Protein AF-A0A0F9HEH0-F1 (afdb_monomer_lite)

pLDDT: mean 77.79, std 15.84, range [42.5, 96.69]

Secondary structure (DSSP, 8-state):
--HHHHHHHH------HHHHH-S-HHHHHHHHHHHHHHHHHHHHHHHHHH--EE-TTT-SEEESSPPPTTSPPPTT-EEEEEETTEEEEEEEETTEEEEEEEEPPP-

Structure (mmCIF, N/CA/C/O backbone):
data_AF-A0A0F9HEH0-F1
#
_entry.id   AF-A0A0F9HEH0-F1
#
loop_
_atom_site.group_PDB
_atom_site.id
_atom_site.type_symbol
_atom_site.label_atom_id
_atom_site.label_alt_id
_atom_site.label_comp_id
_atom_site.label_asym_id
_atom_site.label_entity_id
_atom_site.label_seq_id
_atom_site.pdbx_PDB_ins_code
_atom_site.Cartn_x
_atom_site.Cartn_y
_atom_site.Cartn_z
_atom_site.occupancy
_atom_site.B_iso_or_equiv
_atom_site.auth_seq_id
_atom_site.auth_comp_id
_atom_site.auth_asym_id
_atom_site.auth_atom_id
_atom_site.pdbx_PDB_model_num
ATOM 1 N N . MET A 1 1 ? -1.596 29.965 2.385 1.00 51.19 1 MET A N 1
ATOM 2 C CA . MET A 1 1 ? -1.928 28.825 3.254 1.00 51.19 1 MET A CA 1
ATOM 3 C C . MET A 1 1 ? -0.816 27.812 3.109 1.00 51.19 1 MET A C 1
ATOM 5 O O . MET A 1 1 ? -0.560 27.374 1.989 1.00 51.19 1 MET A O 1
ATOM 9 N N . ASN A 1 2 ? -0.073 27.563 4.180 1.00 60.28 2 ASN A N 1
ATOM 10 C CA . ASN A 1 2 ? 1.036 26.612 4.173 1.00 60.28 2 ASN A CA 1
ATOM 11 C C . ASN A 1 2 ? 0.483 25.166 4.197 1.00 60.28 2 ASN A C 1
ATOM 13 O O . ASN A 1 2 ? -0.667 24.946 4.571 1.00 60.28 2 ASN A O 1
ATOM 17 N N . ILE A 1 3 ? 1.271 24.183 3.751 1.00 47.94 3 ILE A N 1
ATOM 18 C CA . ILE A 1 3 ? 0.867 22.766 3.667 1.00 47.94 3 ILE A CA 1
ATOM 19 C C . ILE A 1 3 ? 0.346 22.195 5.003 1.00 47.94 3 ILE A C 1
ATOM 21 O O . ILE A 1 3 ? -0.608 21.425 4.997 1.00 47.94 3 ILE A O 1
ATOM 25 N N . LEU A 1 4 ? 0.914 22.616 6.134 1.00 42.50 4 LEU A N 1
ATOM 26 C CA . LEU A 1 4 ? 0.480 22.265 7.488 1.00 42.50 4 LEU A CA 1
ATOM 27 C C . LEU A 1 4 ? -0.901 22.850 7.812 1.00 42.50 4 LEU A C 1
ATOM 29 O O . LEU A 1 4 ? -1.737 22.149 8.365 1.00 42.50 4 LEU A O 1
ATOM 33 N N . GLU A 1 5 ? -1.177 24.094 7.408 1.00 44.06 5 GLU A N 1
ATOM 34 C CA . GLU A 1 5 ? -2.498 24.724 7.593 1.00 44.06 5 GLU A CA 1
ATOM 35 C C . GLU A 1 5 ? -3.570 24.050 6.725 1.00 44.06 5 GLU A C 1
ATOM 37 O O . GLU A 1 5 ? -4.726 23.946 7.129 1.00 44.06 5 GLU A O 1
ATOM 42 N N . LYS A 1 6 ? -3.188 23.565 5.535 1.00 51.12 6 LYS A N 1
ATOM 43 C CA . LYS A 1 6 ? -4.056 22.760 4.663 1.00 51.12 6 LYS A CA 1
ATOM 44 C C . LYS A 1 6 ? -4.375 21.394 5.260 1.00 51.12 6 LYS A C 1
ATOM 46 O O . LYS A 1 6 ? -5.530 20.993 5.250 1.00 51.12 6 LYS A O 1
ATOM 51 N N . LEU A 1 7 ? -3.373 20.695 5.791 1.00 49.88 7 LEU A N 1
ATOM 52 C CA . LEU A 1 7 ? -3.578 19.404 6.450 1.00 49.88 7 LEU A CA 1
ATOM 53 C C . LEU A 1 7 ? -4.519 19.539 7.654 1.00 49.88 7 LEU A C 1
ATOM 55 O O . LEU A 1 7 ? -5.466 18.774 7.761 1.00 49.88 7 LEU A O 1
ATOM 59 N N . ASP A 1 8 ? -4.331 20.557 8.491 1.00 48.59 8 ASP A N 1
ATOM 60 C CA . ASP A 1 8 ? -5.153 20.778 9.690 1.00 48.59 8 ASP A CA 1
ATOM 61 C C . ASP A 1 8 ? -6.619 21.158 9.371 1.00 48.59 8 ASP A C 1
ATOM 63 O O . ASP A 1 8 ? -7.546 20.900 10.142 1.00 48.59 8 ASP A O 1
ATOM 67 N N . THR A 1 9 ? -6.863 21.752 8.197 1.00 55.72 9 THR A N 1
ATOM 68 C CA . THR A 1 9 ? -8.210 22.165 7.764 1.00 55.72 9 THR A CA 1
ATOM 69 C C . THR A 1 9 ? -8.924 21.138 6.885 1.00 55.72 9 THR A C 1
ATOM 71 O O . THR A 1 9 ? -10.147 21.026 6.978 1.00 55.72 9 THR A O 1
ATOM 74 N N . GLU A 1 10 ? -8.196 20.381 6.060 1.00 57.84 10 GLU A N 1
ATOM 75 C CA . GLU A 1 10 ? -8.756 19.437 5.080 1.00 57.84 10 GLU A CA 1
ATOM 76 C C . GLU A 1 10 ? -8.717 17.973 5.566 1.00 57.84 10 GLU A C 1
ATOM 78 O O . GLU A 1 10 ? -9.531 17.160 5.128 1.00 57.84 10 GLU A O 1
ATOM 83 N N . VAL A 1 11 ? -7.824 17.633 6.502 1.00 62.00 11 VAL A N 1
ATOM 84 C CA . VAL A 1 11 ? -7.691 16.295 7.100 1.00 62.00 11 VAL A CA 1
ATOM 85 C C . VAL A 1 11 ? -8.115 16.363 8.562 1.00 62.00 11 VAL A C 1
ATOM 87 O O . VAL A 1 11 ? -7.304 16.389 9.485 1.00 62.00 11 VAL A O 1
ATOM 90 N N . ARG A 1 12 ? -9.426 16.404 8.794 1.00 68.19 12 ARG A N 1
ATOM 91 C CA . ARG A 1 12 ? -9.966 16.265 10.149 1.00 68.19 12 ARG A CA 1
ATOM 92 C C . ARG A 1 12 ? -10.160 14.792 10.462 1.00 68.19 12 ARG A C 1
ATOM 94 O O . ARG A 1 12 ? -11.082 14.166 9.946 1.00 68.19 12 ARG A O 1
ATOM 101 N N . LEU A 1 13 ? -9.294 14.250 11.315 1.00 75.00 13 LEU A N 1
ATOM 102 C CA . LEU A 1 13 ? -9.577 12.978 11.971 1.00 75.00 13 LEU A CA 1
ATOM 103 C C . LEU A 1 13 ? -10.846 13.139 12.824 1.00 75.00 13 LEU A C 1
ATOM 105 O O . LEU A 1 13 ? -11.045 14.216 13.399 1.00 75.00 13 LEU A O 1
ATOM 109 N N . PRO A 1 14 ? -11.701 12.108 12.916 1.00 79.69 14 PRO A N 1
ATOM 110 C CA . PRO A 1 14 ? -12.925 12.154 13.703 1.00 79.69 14 PRO A CA 1
ATOM 111 C C . PRO A 1 14 ? -12.577 12.054 15.190 1.00 79.69 14 PRO A C 1
ATOM 113 O O . PRO A 1 14 ? -12.849 11.044 15.811 1.00 79.69 14 PRO A O 1
ATOM 116 N N . TYR A 1 15 ? -11.897 13.055 15.750 1.00 81.75 15 TYR A N 1
ATOM 117 C CA . TYR A 1 15 ? -11.534 13.090 17.162 1.00 81.75 15 TYR A CA 1
ATOM 118 C C . TYR A 1 15 ? -12.787 13.286 18.024 1.00 81.75 15 TYR A C 1
ATOM 120 O O . TYR A 1 15 ? -13.495 14.281 17.870 1.00 81.75 15 TYR A O 1
ATOM 128 N N . ASP A 1 16 ? -13.025 12.354 18.947 1.00 83.50 16 ASP A N 1
ATOM 129 C CA . ASP A 1 16 ? -14.118 12.385 19.919 1.00 83.50 16 ASP A CA 1
ATOM 130 C C . ASP A 1 16 ? -13.541 12.167 21.327 1.00 83.50 16 ASP A C 1
ATOM 132 O O . ASP A 1 16 ? -13.255 11.049 21.768 1.00 83.50 16 ASP A O 1
ATOM 136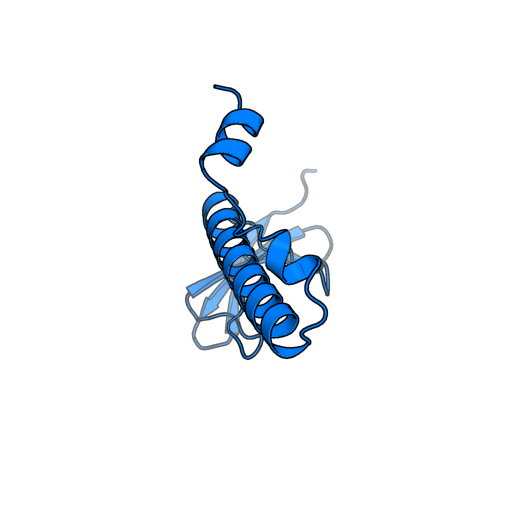 N N . GLU A 1 17 ? -13.345 13.277 22.038 1.00 84.06 17 GLU A N 1
ATOM 137 C CA . GLU A 1 17 ? -12.858 13.289 23.418 1.00 84.06 17 GLU A CA 1
ATOM 138 C C . GLU A 1 17 ? -13.847 12.627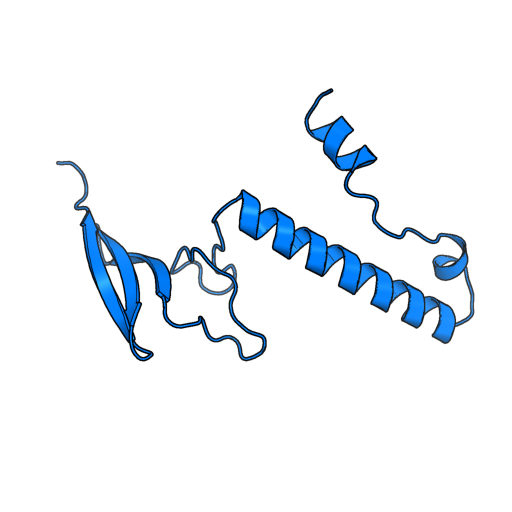 24.388 1.00 84.06 17 GLU A C 1
ATOM 140 O O . GLU A 1 17 ? -13.433 11.976 25.349 1.00 84.06 17 GLU A O 1
ATOM 145 N N . GLU A 1 18 ? -15.154 12.733 24.134 1.00 87.00 18 GLU A N 1
ATOM 146 C CA . GLU A 1 18 ? -16.171 12.140 25.002 1.00 87.00 18 GLU A CA 1
ATOM 147 C C . GLU A 1 18 ? -16.158 10.617 24.918 1.00 87.00 18 GLU A C 1
ATOM 149 O O . GLU A 1 18 ? -16.333 9.945 25.935 1.00 87.00 18 GLU A O 1
ATOM 154 N N . ALA A 1 19 ? -15.944 10.058 23.724 1.00 83.38 19 ALA A N 1
ATOM 155 C CA . ALA A 1 19 ? -15.803 8.618 23.549 1.00 83.38 19 ALA A CA 1
ATOM 156 C C . ALA A 1 19 ? -14.553 8.079 24.263 1.00 83.38 19 ALA A C 1
ATOM 158 O O . ALA A 1 19 ? -14.650 7.071 24.969 1.00 83.38 19 ALA A O 1
ATOM 159 N N . LEU A 1 20 ? -13.415 8.779 24.151 1.00 84.31 20 LEU A N 1
ATOM 160 C CA . LEU A 1 20 ? -12.150 8.428 24.814 1.00 84.31 20 LEU A CA 1
ATOM 161 C C . LEU A 1 20 ? -12.223 8.495 26.342 1.00 84.31 20 LEU A C 1
ATOM 163 O O . LEU A 1 20 ? -11.643 7.655 27.029 1.00 84.31 20 LEU A O 1
ATOM 167 N N . LEU A 1 21 ? -12.920 9.499 26.873 1.00 88.75 21 LEU A N 1
ATOM 168 C CA . LEU A 1 21 ? -13.128 9.667 28.311 1.00 88.75 21 LEU A CA 1
ATOM 169 C C . LEU A 1 21 ? -14.315 8.852 28.835 1.00 88.75 21 LEU A C 1
ATOM 171 O O . LEU A 1 21 ? -14.551 8.811 30.050 1.00 88.75 21 LEU A O 1
ATOM 175 N N . SER A 1 22 ? -15.067 8.197 27.948 1.00 87.75 22 SER A N 1
ATOM 176 C CA . SER A 1 22 ? -16.149 7.320 28.362 1.00 87.75 22 SER A CA 1
ATOM 177 C C . SER A 1 22 ? -15.589 6.122 29.134 1.00 87.75 22 SER A C 1
ATOM 179 O O . SER A 1 22 ? -14.469 5.665 28.924 1.00 87.75 22 SER A O 1
ATOM 181 N N . LYS A 1 23 ? -16.387 5.587 30.057 1.00 91.56 23 LYS A N 1
ATOM 182 C CA . LYS A 1 23 ? -16.106 4.293 30.702 1.00 91.56 23 LYS A CA 1
ATOM 183 C C . LYS A 1 23 ? -16.823 3.141 29.996 1.00 91.56 23 LYS A C 1
ATOM 185 O O . LYS A 1 23 ? -16.880 2.042 30.540 1.00 91.56 23 LYS A O 1
ATOM 190 N N . ASP A 1 24 ? -17.415 3.415 28.834 1.00 94.50 24 ASP A N 1
ATOM 191 C CA . ASP A 1 24 ? -18.190 2.455 28.065 1.00 94.50 24 ASP A CA 1
ATOM 192 C C . ASP A 1 24 ? -17.285 1.804 27.005 1.00 94.50 24 ASP A C 1
ATOM 194 O O . ASP A 1 24 ? -16.906 2.459 26.032 1.00 94.50 24 ASP A O 1
ATOM 198 N N . PRO A 1 25 ? -16.924 0.520 27.169 1.00 88.88 25 PRO A N 1
ATOM 199 C CA . PRO A 1 25 ? -16.039 -0.161 26.233 1.00 88.88 25 PRO A CA 1
ATOM 200 C C . PRO A 1 25 ? -16.629 -0.277 24.822 1.00 88.88 25 PRO A C 1
ATOM 202 O O . PRO A 1 25 ? -15.860 -0.344 23.867 1.00 88.88 25 PRO A O 1
ATOM 205 N N . VAL A 1 26 ? -17.960 -0.282 24.671 1.00 92.56 26 VAL A N 1
ATOM 206 C CA . VAL A 1 26 ? -18.611 -0.335 23.353 1.00 92.56 26 VAL A CA 1
ATOM 207 C C . VAL A 1 26 ? -18.417 0.994 22.633 1.00 92.56 26 VAL A C 1
ATOM 209 O O . VAL A 1 26 ? -17.930 1.013 21.507 1.00 92.56 26 VAL A O 1
ATOM 212 N N . ARG A 1 27 ? -18.676 2.114 23.319 1.00 90.75 27 ARG A N 1
ATOM 213 C CA . ARG A 1 27 ? -18.470 3.457 22.756 1.00 90.75 27 ARG A CA 1
ATOM 214 C C . ARG A 1 27 ? -17.006 3.718 22.394 1.00 90.75 27 ARG A C 1
ATOM 216 O O . ARG A 1 27 ? -16.732 4.320 21.361 1.00 90.75 27 ARG A O 1
ATOM 223 N N . ILE A 1 28 ? -16.066 3.243 23.215 1.00 87.81 28 ILE A N 1
ATOM 224 C CA . ILE A 1 28 ? -14.631 3.313 22.899 1.00 87.81 28 ILE A CA 1
ATOM 225 C C . ILE A 1 28 ? -14.320 2.501 21.634 1.00 87.81 28 ILE A C 1
ATOM 227 O O . ILE A 1 28 ? -13.592 2.979 20.768 1.00 87.81 28 ILE A O 1
ATOM 231 N N . ALA A 1 29 ? -14.856 1.283 21.513 1.00 86.69 29 ALA A N 1
ATOM 232 C CA . ALA A 1 29 ? -14.618 0.429 20.352 1.00 86.69 29 ALA A CA 1
ATOM 233 C C . ALA A 1 29 ? -15.185 1.032 19.056 1.00 86.69 29 ALA A C 1
ATOM 235 O O . ALA A 1 29 ? -14.489 1.035 18.040 1.00 86.69 29 ALA A O 1
ATOM 236 N N . ASP A 1 30 ? -16.397 1.587 19.104 1.00 87.25 30 ASP A N 1
ATOM 237 C CA . ASP A 1 30 ? -17.034 2.249 17.961 1.00 87.25 30 ASP A CA 1
ATOM 238 C C . ASP A 1 30 ? -16.215 3.458 17.487 1.00 87.25 30 ASP A C 1
ATOM 240 O O . ASP A 1 30 ? -15.919 3.588 16.298 1.00 87.25 30 ASP A O 1
ATOM 244 N N . TYR A 1 31 ? -15.743 4.282 18.426 1.00 88.94 31 TYR A N 1
ATOM 245 C CA . TYR A 1 31 ? -14.849 5.401 18.131 1.00 88.94 31 TYR A CA 1
ATOM 246 C C . TYR A 1 31 ? -13.528 4.954 17.486 1.00 88.94 31 TYR A C 1
ATOM 248 O O . TYR A 1 31 ? -13.087 5.519 16.484 1.00 88.94 31 TYR A O 1
ATOM 256 N N . LEU A 1 32 ? -12.891 3.911 18.028 1.00 83.81 32 LEU A N 1
ATOM 257 C CA . LEU A 1 32 ? -11.643 3.387 17.470 1.00 83.81 32 LEU A CA 1
ATOM 258 C C . LEU A 1 32 ? -11.840 2.840 16.049 1.00 83.81 32 LEU A C 1
ATOM 260 O O . LEU A 1 32 ? -10.970 3.029 15.201 1.00 83.81 32 LEU A O 1
ATOM 264 N N . LEU A 1 33 ? -12.980 2.203 15.766 1.00 85.94 33 LEU A N 1
ATOM 265 C CA . LEU A 1 33 ? -13.327 1.730 14.424 1.00 85.94 33 LEU A CA 1
ATOM 266 C C . LEU A 1 33 ? -13.469 2.886 13.426 1.00 85.94 33 LEU A C 1
ATOM 268 O O . LEU A 1 33 ? -12.965 2.789 12.305 1.00 85.94 33 LEU A O 1
ATOM 272 N N . GLU A 1 34 ? -14.129 3.979 13.811 1.00 85.12 34 GLU A N 1
ATOM 273 C CA . GLU A 1 34 ? -14.247 5.175 12.967 1.00 85.12 34 GLU A CA 1
ATOM 274 C C . GLU A 1 34 ? -12.890 5.838 12.714 1.00 85.12 34 GLU A C 1
ATOM 276 O O . GLU A 1 34 ? -12.574 6.197 11.576 1.00 85.12 34 GLU A O 1
ATOM 281 N N . LEU A 1 35 ? -12.047 5.930 13.744 1.00 83.94 35 LEU A N 1
ATOM 282 C CA . LEU A 1 35 ? -10.700 6.478 13.622 1.00 83.94 35 LEU A CA 1
ATOM 283 C C . LEU A 1 35 ? -9.821 5.636 12.679 1.00 83.94 35 LEU A C 1
ATOM 285 O O . LEU A 1 35 ? -9.098 6.185 11.842 1.00 83.94 35 LEU A O 1
ATOM 289 N N . VAL A 1 36 ? -9.906 4.304 12.763 1.00 82.12 36 VAL A N 1
ATOM 290 C CA . VAL A 1 36 ? -9.192 3.393 11.852 1.00 82.12 36 VAL A CA 1
ATOM 291 C C . VAL A 1 36 ? -9.645 3.598 10.406 1.00 82.12 36 VAL A C 1
ATOM 293 O O . VAL A 1 36 ? -8.803 3.743 9.524 1.00 82.12 36 VAL A O 1
ATOM 296 N N . LYS A 1 37 ? -10.952 3.703 10.146 1.00 77.31 37 LYS A N 1
ATOM 297 C CA . LYS A 1 37 ? -11.457 3.976 8.789 1.00 77.31 37 LYS A CA 1
ATOM 298 C C . LYS A 1 37 ? -10.946 5.308 8.240 1.00 77.31 37 LYS A C 1
ATOM 300 O O . LYS A 1 37 ? -10.441 5.361 7.123 1.00 77.31 37 LYS A O 1
ATOM 305 N N . ALA A 1 38 ? -11.006 6.373 9.040 1.00 79.31 38 ALA A N 1
ATOM 306 C CA . ALA A 1 38 ? -10.542 7.694 8.619 1.00 79.31 38 ALA A CA 1
ATOM 307 C C . ALA A 1 38 ? -9.034 7.717 8.308 1.00 79.31 38 ALA A C 1
ATOM 309 O O . ALA A 1 38 ? -8.597 8.352 7.347 1.00 79.31 38 ALA A O 1
ATOM 310 N N . T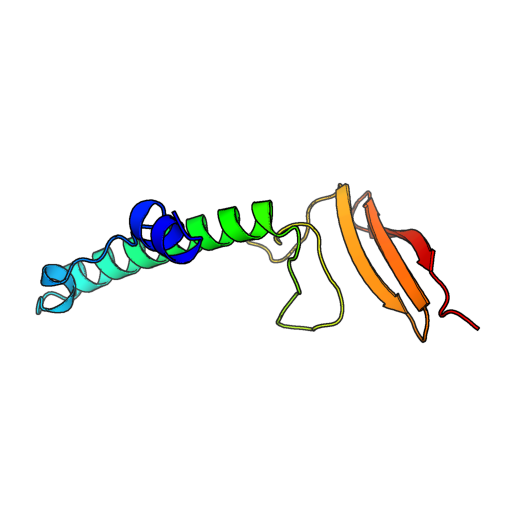HR A 1 39 ? -8.229 7.002 9.100 1.00 78.44 39 THR A N 1
ATOM 311 C CA . THR A 1 39 ? -6.782 6.875 8.861 1.00 78.44 39 THR A CA 1
ATOM 312 C C . THR A 1 39 ? -6.460 6.026 7.629 1.00 78.44 39 THR A C 1
ATOM 314 O O . THR A 1 39 ? -5.520 6.358 6.908 1.00 78.44 39 THR A O 1
ATOM 317 N N . GLN A 1 40 ? -7.259 4.998 7.328 1.00 72.62 40 GLN A N 1
ATOM 318 C CA . GLN A 1 40 ? -7.151 4.221 6.087 1.00 72.62 40 GLN A CA 1
ATOM 319 C C . GLN A 1 40 ? -7.478 5.062 4.847 1.00 72.62 40 GLN A C 1
ATOM 321 O O . GLN A 1 40 ? -6.688 5.081 3.906 1.00 72.62 40 GLN A O 1
ATOM 326 N N . GLU A 1 41 ? -8.577 5.821 4.861 1.00 75.44 41 GLU A N 1
ATOM 327 C CA . GLU A 1 41 ? -8.918 6.736 3.760 1.00 75.44 41 GLU A CA 1
ATOM 328 C C . GLU A 1 41 ? -7.834 7.797 3.541 1.00 75.44 41 GLU A C 1
ATOM 330 O O . GLU A 1 41 ? -7.542 8.194 2.409 1.00 75.44 41 GLU A O 1
ATOM 335 N N . LEU A 1 42 ? -7.232 8.284 4.630 1.00 75.62 42 LEU A N 1
ATOM 336 C CA . LEU A 1 42 ? -6.141 9.240 4.540 1.00 75.62 42 LEU A CA 1
ATOM 337 C C . LEU A 1 42 ? -4.902 8.612 3.907 1.00 75.62 42 LEU A C 1
ATOM 339 O O . LEU A 1 42 ? -4.285 9.226 3.037 1.00 75.62 42 LEU A O 1
ATOM 343 N N . LEU A 1 43 ? -4.546 7.401 4.334 1.00 71.81 43 LEU A N 1
ATOM 344 C CA . LEU A 1 43 ? -3.440 6.651 3.758 1.00 71.81 43 LEU A CA 1
ATOM 345 C C . LEU A 1 43 ? -3.668 6.421 2.262 1.00 71.81 43 LEU A C 1
ATOM 347 O O . LEU A 1 43 ? -2.761 6.671 1.475 1.00 71.81 43 LEU A O 1
ATOM 351 N N . GLU A 1 44 ? -4.873 6.031 1.849 1.00 64.00 44 GLU A N 1
ATOM 352 C CA . GLU A 1 44 ? -5.222 5.851 0.437 1.00 64.00 44 GLU A CA 1
ATOM 353 C C . GLU A 1 44 ? -5.033 7.153 -0.358 1.00 64.00 44 GLU A C 1
ATOM 355 O O . GLU A 1 44 ? -4.314 7.171 -1.358 1.00 64.00 44 GLU A O 1
ATOM 360 N N . LYS A 1 45 ? -5.574 8.277 0.134 1.00 63.56 45 LYS A N 1
ATOM 361 C CA . LYS A 1 45 ? -5.412 9.601 -0.495 1.00 63.56 45 LYS A CA 1
ATOM 362 C C . LYS A 1 45 ? -3.949 10.027 -0.582 1.00 63.56 45 LYS A C 1
ATOM 364 O O . LYS A 1 45 ? -3.519 10.542 -1.614 1.00 63.56 45 LYS A O 1
ATOM 369 N N . LEU A 1 46 ? -3.177 9.807 0.482 1.00 63.06 46 LEU A N 1
ATOM 370 C CA . LEU A 1 46 ? -1.746 10.096 0.496 1.00 63.06 46 LEU A CA 1
ATOM 371 C C . LEU A 1 46 ? -1.006 9.231 -0.516 1.00 63.06 46 LEU A C 1
ATOM 373 O O . LEU A 1 46 ? -0.174 9.768 -1.234 1.00 63.06 46 LEU A O 1
ATOM 377 N N . THR A 1 47 ? -1.343 7.947 -0.625 1.00 55.88 47 THR A N 1
ATOM 378 C CA . THR A 1 47 ? -0.710 7.017 -1.570 1.00 55.88 47 THR A CA 1
ATOM 379 C C . THR A 1 47 ? -1.020 7.388 -3.023 1.00 55.88 47 THR A C 1
ATOM 381 O O . THR A 1 47 ? -0.128 7.358 -3.868 1.00 55.88 47 THR A O 1
ATOM 384 N N . VAL A 1 48 ? -2.253 7.822 -3.315 1.00 53.19 48 VAL A N 1
ATOM 385 C CA . VAL A 1 48 ? -2.652 8.341 -4.637 1.00 53.19 48 VAL A CA 1
ATOM 386 C C . VAL A 1 48 ? -1.873 9.609 -5.002 1.00 53.19 48 VAL A C 1
ATOM 388 O O . VAL A 1 48 ? -1.463 9.773 -6.149 1.00 53.19 48 VAL A O 1
ATOM 391 N N . ILE A 1 49 ? -1.646 10.508 -4.038 1.00 52.59 49 ILE A N 1
ATOM 392 C CA . ILE A 1 49 ? -0.884 11.747 -4.260 1.00 52.59 49 ILE A CA 1
ATOM 393 C C . ILE A 1 49 ? 0.619 11.466 -4.379 1.00 52.59 49 ILE A C 1
ATOM 395 O O . ILE A 1 49 ? 1.306 12.116 -5.168 1.00 52.59 49 ILE A O 1
ATOM 399 N N . SER A 1 50 ? 1.148 10.530 -3.592 1.00 49.62 50 SER A N 1
ATOM 400 C CA . SER A 1 50 ? 2.584 10.296 -3.500 1.00 49.62 50 SER A CA 1
ATOM 401 C C . SER A 1 50 ? 3.106 9.286 -4.519 1.00 49.62 50 SER A C 1
ATOM 403 O O . SER A 1 50 ? 4.304 9.303 -4.763 1.00 49.62 50 SER A O 1
ATOM 405 N N . ASN A 1 51 ? 2.275 8.459 -5.171 1.00 50.31 51 ASN A N 1
ATOM 406 C CA . ASN A 1 51 ? 2.733 7.419 -6.113 1.00 50.31 51 ASN A CA 1
ATOM 407 C C . ASN A 1 51 ? 3.798 6.464 -5.514 1.00 50.31 51 ASN A C 1
ATOM 409 O O . ASN A 1 51 ? 4.463 5.741 -6.253 1.00 50.31 51 ASN A O 1
ATOM 413 N N . TYR A 1 52 ? 3.980 6.459 -4.190 1.00 51.91 52 TYR A N 1
ATOM 414 C CA . TYR A 1 52 ? 4.989 5.675 -3.487 1.00 51.91 52 TYR A CA 1
ATOM 415 C C . TYR A 1 52 ? 4.295 4.814 -2.441 1.00 51.91 52 TYR A C 1
ATOM 417 O O . TYR A 1 52 ? 3.988 5.278 -1.345 1.00 51.91 52 TYR A O 1
ATOM 425 N N . SER A 1 53 ? 4.107 3.539 -2.745 1.00 54.94 53 SER A N 1
ATOM 426 C CA . SER A 1 53 ? 4.037 2.506 -1.719 1.00 54.94 53 SER A CA 1
ATOM 427 C C . SER A 1 53 ? 5.415 1.855 -1.662 1.00 54.94 53 SER A C 1
ATOM 429 O O . SER A 1 53 ? 5.738 0.921 -2.393 1.00 54.94 53 SER A O 1
ATOM 431 N N . VAL A 1 54 ? 6.290 2.397 -0.812 1.00 52.78 54 VAL A N 1
ATOM 432 C CA . VAL A 1 54 ? 7.433 1.611 -0.339 1.00 52.78 54 VAL A CA 1
ATOM 433 C C . VAL A 1 54 ? 6.828 0.483 0.486 1.00 52.78 54 VAL A C 1
ATOM 435 O O . VAL A 1 54 ? 6.138 0.754 1.469 1.00 52.78 54 VAL A O 1
ATOM 438 N N . ASP A 1 55 ? 7.034 -0.765 0.074 1.00 49.88 55 ASP A N 1
ATOM 439 C CA . ASP A 1 55 ? 6.667 -1.905 0.908 1.00 49.88 55 ASP A CA 1
ATOM 440 C C . ASP A 1 55 ? 7.577 -1.893 2.143 1.00 49.88 55 ASP A C 1
ATOM 442 O O . ASP A 1 55 ? 8.745 -2.280 2.086 1.00 49.88 55 ASP A O 1
ATOM 446 N N . LEU A 1 56 ? 7.051 -1.369 3.253 1.00 44.03 56 LEU A N 1
ATOM 447 C CA . LEU A 1 56 ? 7.780 -1.209 4.513 1.00 44.03 56 LEU A CA 1
ATOM 448 C C . LEU A 1 56 ? 8.199 -2.552 5.128 1.00 44.03 56 LEU A C 1
ATOM 450 O O . LEU A 1 56 ? 9.074 -2.560 5.991 1.00 44.03 56 LEU A O 1
ATOM 454 N N . ALA A 1 57 ? 7.582 -3.669 4.725 1.00 48.47 57 ALA A N 1
ATOM 455 C CA . ALA A 1 57 ? 7.885 -4.977 5.294 1.00 48.47 57 ALA A CA 1
ATOM 456 C C . ALA A 1 57 ? 9.178 -5.571 4.725 1.00 48.47 57 ALA A C 1
ATOM 458 O O . ALA A 1 57 ? 9.899 -6.262 5.444 1.00 48.47 57 ALA A O 1
ATOM 459 N N . THR A 1 58 ? 9.475 -5.306 3.452 1.00 53.38 58 THR A N 1
ATOM 460 C CA . THR A 1 58 ? 10.610 -5.923 2.749 1.00 53.38 58 THR A CA 1
ATOM 461 C C . THR A 1 58 ? 11.655 -4.906 2.304 1.00 53.38 58 THR A C 1
ATOM 463 O O . THR A 1 58 ? 12.837 -5.231 2.261 1.00 53.38 58 THR A O 1
ATOM 466 N N . GLY A 1 59 ? 11.260 -3.665 1.992 1.00 58.03 59 GLY A N 1
ATOM 467 C CA . GLY A 1 59 ? 12.161 -2.648 1.438 1.00 58.03 59 GLY A CA 1
ATOM 468 C C . GLY A 1 59 ? 12.746 -3.012 0.065 1.00 58.03 59 GLY A C 1
ATOM 469 O O . GLY A 1 59 ? 13.614 -2.302 -0.434 1.00 58.03 59 GLY A O 1
ATOM 470 N N . GLU A 1 60 ? 12.282 -4.103 -0.552 1.00 66.06 60 GLU A N 1
ATOM 471 C CA . GLU A 1 60 ? 12.854 -4.669 -1.782 1.00 66.06 60 GLU A CA 1
ATOM 472 C C . GLU A 1 60 ? 12.350 -3.964 -3.048 1.00 66.06 60 GLU A C 1
ATOM 474 O O . GLU A 1 60 ? 12.985 -4.018 -4.104 1.00 66.06 60 GLU A O 1
ATOM 479 N N . ALA A 1 61 ? 11.192 -3.308 -2.957 1.00 76.06 61 ALA A N 1
ATOM 480 C CA . ALA A 1 61 ? 10.500 -2.751 -4.104 1.00 76.06 61 ALA A CA 1
ATOM 481 C C . ALA A 1 61 ? 9.711 -1.484 -3.754 1.00 76.06 61 ALA A C 1
ATOM 483 O O . ALA A 1 61 ? 9.092 -1.366 -2.694 1.00 76.06 61 ALA A O 1
ATOM 484 N N . VAL A 1 62 ? 9.695 -0.552 -4.703 1.00 83.06 62 VAL A N 1
ATOM 485 C CA . VAL A 1 62 ? 8.790 0.597 -4.719 1.00 83.06 62 VAL A CA 1
ATOM 486 C C . VAL A 1 62 ? 7.613 0.237 -5.606 1.00 83.06 62 VAL A C 1
ATOM 488 O O . VAL A 1 62 ? 7.780 0.090 -6.815 1.00 83.06 62 VAL A O 1
ATOM 491 N N . TYR A 1 63 ? 6.432 0.097 -5.027 1.00 83.50 63 TYR A N 1
ATOM 492 C CA . TYR A 1 63 ? 5.202 -0.140 -5.764 1.00 83.50 63 TYR A CA 1
ATOM 493 C C . TYR A 1 63 ? 4.506 1.195 -6.063 1.00 83.50 63 TYR A C 1
ATOM 495 O O . TYR A 1 63 ? 4.640 2.175 -5.331 1.00 83.50 63 TYR A O 1
ATOM 503 N N . TYR A 1 64 ? 3.779 1.234 -7.178 1.00 81.12 64 TYR A N 1
ATOM 504 C CA . TYR A 1 64 ? 2.992 2.394 -7.615 1.00 81.12 64 TYR A CA 1
ATOM 505 C C . TYR A 1 64 ? 1.478 2.148 -7.441 1.00 81.12 64 TYR A C 1
ATOM 507 O O . TYR A 1 64 ? 0.661 2.704 -8.171 1.00 81.12 64 TYR A O 1
ATOM 515 N N . ALA A 1 65 ? 1.107 1.257 -6.517 1.00 77.38 65 ALA A N 1
ATOM 516 C CA . ALA A 1 65 ? -0.268 0.948 -6.115 1.00 77.38 65 ALA A CA 1
ATOM 517 C C . ALA A 1 65 ? -0.274 0.322 -4.712 1.00 77.38 65 ALA A C 1
ATOM 519 O O . ALA A 1 65 ? 0.769 -0.125 -4.242 1.00 77.38 65 ALA A O 1
ATOM 520 N N . LEU A 1 66 ? -1.428 0.246 -4.050 1.00 72.44 66 LEU A N 1
ATOM 521 C CA . LEU A 1 66 ? -1.570 -0.531 -2.815 1.00 72.44 66 LEU A CA 1
ATOM 522 C C . LEU A 1 66 ? -1.826 -2.015 -3.127 1.00 72.44 66 LEU A C 1
ATOM 524 O O . LEU A 1 66 ? -2.428 -2.322 -4.163 1.00 72.44 66 LEU A O 1
ATOM 528 N N . PRO A 1 67 ? -1.382 -2.935 -2.253 1.00 80.50 67 PRO A N 1
ATOM 529 C CA . PRO A 1 67 ? -1.852 -4.309 -2.309 1.00 80.50 67 PRO A CA 1
ATOM 530 C C . PRO A 1 67 ? -3.351 -4.360 -1.978 1.00 80.50 67 PRO A C 1
ATOM 532 O O . PRO A 1 67 ? -3.875 -3.513 -1.255 1.00 80.50 67 PRO A O 1
ATOM 535 N N . GLN A 1 68 ? -4.036 -5.362 -2.517 1.00 80.75 68 GLN A N 1
ATOM 536 C CA . GLN A 1 68 ? -5.398 -5.730 -2.148 1.00 80.75 68 GLN A CA 1
ATOM 537 C C . GLN A 1 68 ? -5.425 -6.322 -0.730 1.00 80.75 68 GLN A C 1
ATOM 539 O O . GLN A 1 68 ? -4.380 -6.620 -0.147 1.00 80.75 68 GLN A O 1
ATOM 544 N N . ASP A 1 69 ? -6.624 -6.545 -0.191 1.00 78.44 69 ASP A N 1
ATOM 545 C CA . ASP A 1 69 ? -6.826 -7.101 1.157 1.00 78.44 69 ASP A CA 1
ATOM 546 C C . ASP A 1 69 ? -6.160 -8.474 1.363 1.00 78.44 69 ASP A C 1
ATOM 548 O O . ASP A 1 69 ? -5.832 -8.853 2.486 1.00 78.44 69 ASP A O 1
ATOM 552 N N . ASP A 1 70 ? -5.938 -9.221 0.279 1.00 79.94 70 ASP A N 1
ATOM 553 C CA . ASP A 1 70 ? -5.252 -10.515 0.283 1.00 79.94 70 ASP A CA 1
ATOM 554 C C . ASP A 1 70 ? -3.715 -10.406 0.199 1.00 79.94 70 ASP A C 1
ATOM 556 O O . ASP A 1 70 ? -3.016 -11.419 0.131 1.00 79.94 70 ASP A O 1
ATOM 560 N N . GLY A 1 71 ? -3.178 -9.183 0.203 1.00 79.44 71 GLY A N 1
ATOM 561 C CA . GLY A 1 71 ? -1.751 -8.890 0.089 1.00 79.44 71 GLY A CA 1
ATOM 562 C C . GLY A 1 71 ? -1.213 -8.913 -1.344 1.00 79.44 71 GLY A C 1
ATOM 563 O O . GLY A 1 71 ? -0.009 -8.736 -1.542 1.00 79.44 71 GLY A O 1
ATOM 564 N N . THR A 1 72 ? -2.057 -9.119 -2.360 1.00 87.06 72 THR A N 1
ATOM 565 C CA . THR A 1 72 ? -1.622 -9.189 -3.760 1.00 87.06 72 THR A CA 1
ATOM 566 C C . THR A 1 72 ? -1.799 -7.864 -4.499 1.00 87.06 72 THR A C 1
ATOM 568 O O . THR A 1 72 ? -2.699 -7.079 -4.229 1.00 87.06 72 THR A O 1
ATOM 571 N N . TYR A 1 73 ? -0.933 -7.591 -5.478 1.00 88.19 73 TYR A N 1
ATOM 572 C CA . TYR A 1 73 ? -1.083 -6.427 -6.362 1.00 88.19 73 TYR A CA 1
ATOM 573 C C . TYR A 1 73 ? -1.915 -6.778 -7.605 1.00 88.19 73 TYR A C 1
ATOM 575 O O . TYR A 1 73 ? -1.682 -7.845 -8.181 1.00 88.19 73 TYR A O 1
ATOM 583 N N . PRO A 1 74 ? -2.824 -5.910 -8.079 1.00 88.69 74 PRO A N 1
ATOM 584 C CA . PRO A 1 74 ? -3.590 -6.167 -9.297 1.00 88.69 74 PRO A CA 1
ATOM 585 C C . PRO A 1 74 ? -2.710 -6.146 -10.554 1.00 88.69 74 PRO A C 1
ATOM 587 O O . PRO A 1 74 ? -1.665 -5.484 -10.596 1.00 88.69 74 PRO A O 1
ATOM 590 N N . ASP A 1 75 ? -3.155 -6.830 -11.608 1.00 93.44 75 ASP A N 1
ATOM 591 C CA . ASP A 1 75 ? -2.544 -6.703 -12.932 1.00 93.44 75 ASP A CA 1
ATOM 592 C C . ASP A 1 75 ? -2.602 -5.252 -13.421 1.00 93.44 75 ASP A C 1
ATOM 594 O O . ASP A 1 75 ? -3.535 -4.500 -13.142 1.00 93.44 75 ASP A O 1
ATOM 598 N N . GLY A 1 76 ? -1.563 -4.836 -14.138 1.00 90.75 76 GLY A N 1
ATOM 599 C CA . GLY A 1 76 ? -1.362 -3.449 -14.539 1.00 90.75 76 GLY A CA 1
ATOM 600 C C . GLY A 1 76 ? -0.533 -2.620 -13.559 1.00 90.75 76 GLY A C 1
ATOM 601 O O . GLY A 1 76 ? -0.017 -1.579 -13.971 1.00 90.75 76 GLY A O 1
ATOM 602 N N . THR A 1 77 ? -0.347 -3.087 -12.319 1.00 91.88 77 THR A N 1
ATOM 603 C CA . THR A 1 77 ? 0.486 -2.407 -11.317 1.00 91.88 77 THR A CA 1
ATOM 604 C C . THR A 1 77 ? 1.932 -2.300 -11.783 1.00 91.88 77 THR A C 1
ATOM 606 O O . THR A 1 77 ? 2.479 -3.238 -12.363 1.00 91.88 77 THR A O 1
ATOM 609 N N . TRP A 1 78 ? 2.564 -1.167 -11.487 1.00 91.50 78 TRP A N 1
ATOM 610 C CA . TRP A 1 78 ? 3.993 -0.959 -11.685 1.00 91.50 78 TRP A CA 1
ATOM 611 C C . TRP A 1 78 ? 4.756 -1.107 -10.372 1.00 91.50 78 TRP A C 1
ATOM 613 O O . TRP A 1 78 ? 4.253 -0.744 -9.307 1.00 91.50 78 TRP A O 1
ATOM 623 N N . ARG A 1 79 ? 5.999 -1.580 -10.465 1.00 90.81 79 ARG A N 1
ATOM 624 C CA . ARG A 1 79 ? 6.978 -1.523 -9.377 1.00 90.81 79 ARG A CA 1
ATOM 625 C C . ARG A 1 79 ? 8.370 -1.197 -9.901 1.00 90.81 79 ARG A C 1
ATOM 627 O O . ARG A 1 79 ? 8.673 -1.484 -11.056 1.00 90.81 79 ARG A O 1
ATOM 634 N N . ARG A 1 80 ? 9.228 -0.667 -9.038 1.00 89.56 80 ARG A N 1
ATOM 635 C CA . ARG A 1 80 ? 10.671 -0.559 -9.245 1.00 89.56 80 ARG A CA 1
ATOM 636 C C . ARG A 1 80 ? 11.396 -1.417 -8.225 1.00 89.56 80 ARG A C 1
ATOM 638 O O . ARG A 1 80 ? 11.111 -1.306 -7.037 1.00 89.56 80 ARG A O 1
ATOM 645 N N . ILE A 1 81 ? 12.349 -2.216 -8.681 1.00 89.50 81 ILE A N 1
ATOM 646 C CA . ILE A 1 81 ? 13.202 -3.041 -7.823 1.00 89.50 81 ILE A CA 1
ATOM 647 C C . ILE A 1 81 ? 14.675 -2.720 -8.059 1.00 89.50 81 ILE A C 1
ATOM 649 O O . ILE A 1 81 ? 15.047 -2.234 -9.130 1.00 89.50 81 ILE A O 1
ATOM 653 N N . GLN A 1 82 ? 15.510 -3.024 -7.070 1.00 86.75 82 GLN A N 1
ATOM 654 C CA . GLN A 1 82 ? 16.954 -3.101 -7.260 1.00 86.75 82 GLN A CA 1
ATOM 655 C C . GLN A 1 82 ? 17.329 -4.531 -7.662 1.00 86.75 82 GLN A C 1
ATOM 657 O O . GLN A 1 82 ? 16.998 -5.482 -6.958 1.00 86.75 82 GLN A O 1
ATOM 662 N N . ASN A 1 83 ? 18.020 -4.686 -8.792 1.00 85.31 83 ASN A N 1
ATOM 663 C CA . ASN A 1 83 ? 18.539 -5.969 -9.259 1.00 85.31 83 ASN A CA 1
ATOM 664 C C . ASN A 1 83 ? 20.056 -5.861 -9.453 1.00 85.31 83 ASN A C 1
ATOM 666 O O . ASN A 1 83 ? 20.538 -5.362 -10.471 1.00 85.31 83 ASN A O 1
ATOM 670 N N . GLY A 1 84 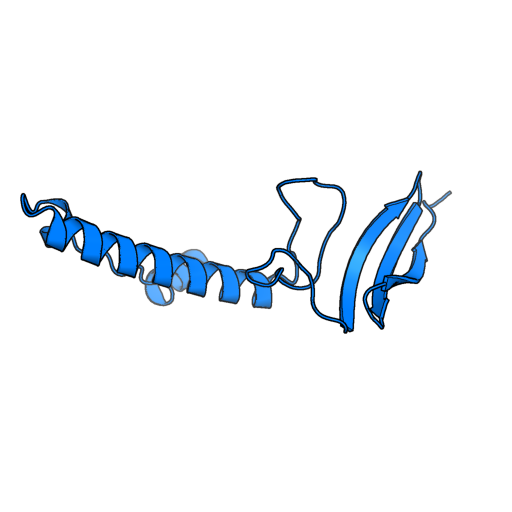? 20.811 -6.288 -8.439 1.00 86.69 84 GLY A N 1
ATOM 671 C CA . GLY A 1 84 ? 22.245 -6.021 -8.362 1.00 86.69 84 GLY A CA 1
ATOM 672 C C . GLY A 1 84 ? 22.519 -4.519 -8.224 1.00 86.69 84 GLY A C 1
ATOM 673 O O . GLY A 1 84 ? 22.022 -3.874 -7.300 1.00 86.69 84 GLY A O 1
ATOM 674 N N . GLU A 1 85 ? 23.305 -3.964 -9.146 1.00 87.38 85 GLU A N 1
ATOM 675 C CA . GLU A 1 85 ? 23.620 -2.526 -9.190 1.00 87.38 85 GLU A CA 1
ATOM 676 C C . GLU A 1 85 ? 22.637 -1.715 -10.051 1.00 87.38 85 GLU A C 1
ATOM 678 O O . GLU A 1 85 ? 22.660 -0.486 -10.032 1.00 87.38 85 GLU A O 1
ATOM 683 N N . SER A 1 86 ? 21.750 -2.388 -10.786 1.00 87.88 86 SER A N 1
ATOM 684 C CA . SER A 1 86 ? 20.797 -1.757 -11.698 1.00 87.88 86 SER A CA 1
ATOM 685 C C . SER A 1 86 ? 19.424 -1.583 -11.034 1.00 87.88 86 SER A C 1
ATOM 687 O O . SER A 1 86 ? 19.040 -2.327 -10.127 1.00 87.88 86 SER A O 1
ATOM 689 N N . LEU A 1 87 ? 18.639 -0.624 -11.530 1.00 90.56 87 LEU A N 1
ATOM 690 C CA . LEU A 1 87 ? 17.219 -0.486 -11.190 1.00 90.56 87 LEU A CA 1
ATOM 691 C C . LEU A 1 87 ? 16.354 -1.046 -12.319 1.00 90.56 87 LEU A C 1
ATOM 693 O O . LEU A 1 87 ? 16.581 -0.734 -13.488 1.00 90.56 87 LEU A O 1
ATOM 697 N N . GLU A 1 88 ? 15.328 -1.818 -11.977 1.00 93.56 88 GLU A N 1
ATOM 698 C CA . GLU A 1 88 ? 14.368 -2.363 -12.939 1.00 93.56 88 GLU A CA 1
ATOM 699 C C . GLU A 1 88 ? 12.956 -1.858 -12.656 1.00 93.56 88 GLU A C 1
ATOM 701 O O . GLU A 1 88 ? 12.421 -2.063 -11.568 1.00 93.56 88 GLU A O 1
ATOM 706 N N . ASP A 1 89 ? 12.337 -1.233 -13.659 1.00 93.94 89 ASP A N 1
ATOM 707 C CA . ASP A 1 89 ? 10.908 -0.934 -13.676 1.00 93.94 89 ASP A CA 1
ATOM 708 C C . ASP A 1 89 ? 10.171 -2.149 -14.274 1.00 93.94 89 ASP A C 1
ATOM 710 O O . ASP A 1 89 ? 10.468 -2.602 -15.387 1.00 93.94 89 ASP A O 1
ATOM 714 N N . GLN A 1 90 ? 9.204 -2.690 -13.536 1.00 94.81 90 GLN A N 1
ATOM 715 C CA . GLN A 1 90 ? 8.440 -3.885 -13.892 1.00 94.81 90 GLN A CA 1
ATOM 716 C C . GLN A 1 90 ? 6.935 -3.597 -13.845 1.00 94.81 90 GLN A C 1
ATOM 718 O O . GLN A 1 90 ? 6.467 -2.819 -13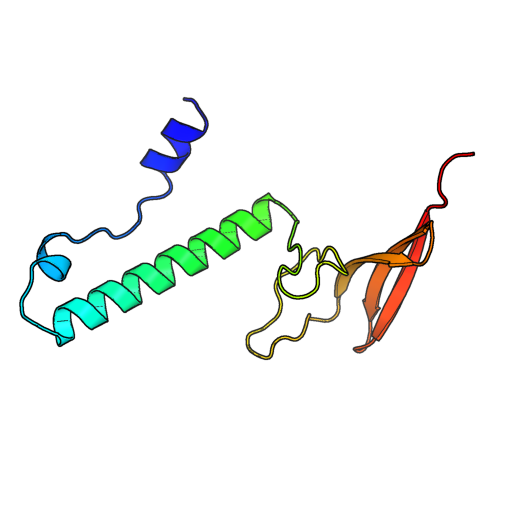.012 1.00 94.81 90 GLN A O 1
ATOM 723 N N . LYS A 1 91 ? 6.166 -4.261 -14.712 1.00 95.81 91 LYS A N 1
ATOM 724 C CA . LYS A 1 91 ? 4.700 -4.202 -14.737 1.00 95.81 91 LYS A CA 1
ATOM 725 C C . LYS A 1 91 ? 4.119 -5.589 -14.497 1.00 95.81 91 LYS A C 1
ATOM 727 O O . LYS A 1 91 ? 4.622 -6.566 -15.051 1.00 95.81 91 LYS A O 1
ATOM 732 N N . LYS A 1 92 ? 3.056 -5.681 -13.700 1.00 95.88 92 LYS A N 1
ATOM 733 C CA . LYS A 1 92 ? 2.335 -6.936 -13.493 1.00 95.88 92 LYS A CA 1
ATOM 734 C C . LYS A 1 92 ? 1.421 -7.229 -14.687 1.00 95.88 92 LYS A C 1
ATOM 736 O O . LYS A 1 92 ? 0.602 -6.381 -15.046 1.00 95.88 92 LYS A O 1
ATOM 741 N N . ILE A 1 93 ? 1.598 -8.381 -15.327 1.00 95.50 93 ILE A N 1
ATOM 742 C CA . ILE A 1 93 ? 0.842 -8.843 -16.498 1.00 95.50 93 ILE A CA 1
ATOM 743 C C . ILE A 1 93 ? 0.531 -10.325 -16.288 1.00 95.50 93 ILE A C 1
ATOM 745 O O . ILE A 1 93 ? 1.453 -11.112 -16.071 1.00 95.50 93 ILE A O 1
ATOM 749 N N . ASP A 1 94 ? -0.750 -10.689 -16.337 1.00 95.38 94 ASP A N 1
ATOM 750 C CA . ASP A 1 94 ? -1.245 -12.057 -16.148 1.00 95.38 94 ASP A CA 1
ATOM 751 C C . ASP A 1 94 ? -0.684 -12.718 -14.873 1.00 95.38 94 ASP A C 1
ATOM 753 O O . ASP A 1 94 ? -0.207 -13.854 -14.875 1.00 95.38 94 ASP A O 1
ATOM 757 N N . GLY A 1 95 ? -0.676 -11.972 -13.763 1.00 92.81 95 GLY A N 1
ATOM 758 C CA . GLY A 1 95 ? -0.179 -12.436 -12.468 1.00 92.81 95 GLY A CA 1
ATOM 759 C C . GLY A 1 95 ? 1.345 -12.395 -12.284 1.00 92.81 95 GLY A C 1
ATOM 760 O O . GLY A 1 95 ? 1.807 -12.535 -11.149 1.00 92.81 95 GLY A O 1
ATOM 761 N N . ALA A 1 96 ? 2.133 -12.154 -13.336 1.00 95.31 96 ALA A N 1
ATOM 762 C CA . ALA A 1 96 ? 3.596 -12.158 -13.293 1.00 95.31 96 ALA A CA 1
ATOM 763 C C . ALA A 1 96 ? 4.198 -10.749 -13.416 1.00 95.31 96 ALA A C 1
ATOM 765 O O . ALA A 1 96 ? 3.677 -9.889 -14.121 1.00 95.31 96 ALA A O 1
ATOM 766 N N . TRP A 1 97 ? 5.336 -10.507 -12.758 1.00 94.50 97 TRP A N 1
ATOM 767 C CA . TRP A 1 97 ? 6.093 -9.263 -12.922 1.00 94.50 97 TRP A CA 1
ATOM 768 C C . TRP A 1 97 ? 7.005 -9.350 -14.142 1.00 94.50 97 TRP A C 1
ATOM 770 O O . TRP A 1 97 ? 7.928 -10.161 -14.178 1.00 94.50 97 TRP A O 1
ATOM 780 N N . VAL A 1 98 ? 6.752 -8.495 -15.129 1.00 96.69 98 VAL A N 1
ATOM 781 C CA . VAL A 1 98 ? 7.492 -8.449 -16.392 1.00 96.69 98 VAL A CA 1
ATOM 782 C C . VAL A 1 98 ? 8.343 -7.183 -16.435 1.00 96.69 98 VAL A C 1
ATOM 784 O O . VAL A 1 98 ? 7.846 -6.085 -16.177 1.00 96.69 98 VAL A O 1
ATOM 787 N N . MET A 1 99 ? 9.628 -7.325 -16.768 1.00 96.19 99 MET A N 1
ATOM 788 C CA . MET A 1 99 ? 10.543 -6.193 -16.931 1.00 96.19 99 MET A CA 1
ATOM 789 C C . MET A 1 99 ? 10.108 -5.313 -18.105 1.00 96.19 99 MET A C 1
ATOM 791 O O . MET A 1 99 ? 9.955 -5.791 -19.228 1.00 96.19 99 MET A O 1
ATOM 795 N N . ALA A 1 100 ? 9.954 -4.019 -17.841 1.00 95.25 100 ALA A N 1
ATOM 796 C CA . ALA A 1 100 ? 9.649 -3.016 -18.853 1.00 95.25 100 ALA A CA 1
ATOM 797 C C . ALA A 1 100 ? 10.875 -2.158 -19.187 1.00 95.25 100 ALA A C 1
ATOM 799 O O . ALA A 1 100 ? 11.105 -1.837 -20.351 1.00 95.25 100 ALA A O 1
ATOM 800 N N . GLN A 1 101 ? 11.673 -1.799 -18.178 1.00 95.38 101 GLN A N 1
ATOM 801 C CA . GLN A 1 101 ? 12.885 -1.004 -18.354 1.00 95.38 101 GLN A CA 1
ATOM 802 C C . GLN A 1 101 ? 13.937 -1.386 -17.314 1.00 95.38 101 GLN A C 1
ATOM 804 O O . GLN A 1 101 ? 13.611 -1.650 -16.160 1.00 95.38 101 GLN A O 1
ATOM 809 N N . ARG A 1 102 ? 15.208 -1.336 -17.716 1.00 93.25 102 ARG A N 1
ATOM 810 C CA . ARG A 1 102 ? 16.370 -1.436 -16.832 1.00 93.25 10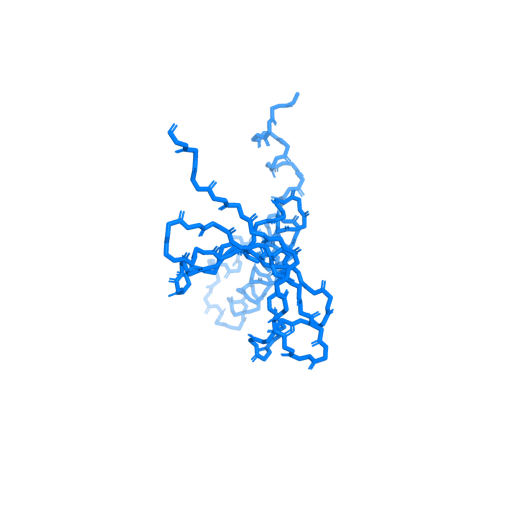2 ARG A CA 1
ATOM 811 C C . ARG A 1 102 ? 17.211 -0.167 -16.935 1.00 93.25 102 ARG A C 1
ATOM 813 O O . ARG A 1 102 ? 17.358 0.391 -18.023 1.00 93.25 102 ARG A O 1
ATOM 820 N N . ARG A 1 103 ? 17.718 0.308 -15.801 1.00 91.88 103 ARG A N 1
ATOM 821 C CA . ARG A 1 103 ? 18.590 1.479 -15.680 1.00 91.88 103 ARG A CA 1
ATOM 822 C C . ARG A 1 103 ? 19.890 1.031 -15.038 1.00 91.88 103 ARG A C 1
ATOM 824 O O . ARG A 1 103 ? 19.883 0.594 -13.888 1.00 91.88 103 ARG A O 1
ATOM 831 N N . GLU A 1 104 ? 20.969 1.128 -15.797 1.00 91.94 104 GLU A N 1
ATOM 832 C CA . GLU A 1 104 ? 22.310 0.879 -15.281 1.00 91.94 104 GLU A CA 1
ATOM 833 C C . GLU A 1 104 ? 22.787 2.059 -14.427 1.00 91.94 104 GLU A C 1
ATOM 835 O O . GLU A 1 104 ? 22.345 3.196 -14.653 1.00 91.94 104 GLU A O 1
ATOM 840 N N . PRO A 1 105 ? 23.665 1.809 -13.443 1.00 86.00 105 PRO A N 1
ATOM 841 C CA . PRO A 1 105 ? 24.351 2.885 -12.753 1.00 86.00 105 PRO A CA 1
ATOM 842 C C . PRO A 1 105 ? 25.167 3.714 -13.764 1.00 86.00 105 PRO A C 1
ATOM 844 O O . PRO A 1 105 ? 25.664 3.168 -14.752 1.00 86.00 105 PRO A O 1
ATOM 847 N N . PRO A 1 106 ? 25.285 5.036 -13.560 1.00 87.12 106 PRO A N 1
ATOM 848 C CA . PRO A 1 106 ? 26.202 5.847 -14.350 1.00 87.12 106 PRO A CA 1
ATOM 849 C C . PRO A 1 106 ? 27.649 5.382 -14.127 1.00 87.12 106 PRO A C 1
ATOM 851 O O . PRO A 1 106 ? 28.007 5.017 -13.006 1.00 87.12 106 PRO A O 1
ATOM 854 N N . GLU A 1 107 ? 28.446 5.405 -15.198 1.00 77.00 107 GLU A N 1
ATOM 855 C CA . GLU A 1 107 ? 29.898 5.156 -15.164 1.00 77.00 107 GLU A CA 1
ATOM 856 C C . GLU A 1 107 ? 30.670 6.250 -14.409 1.00 77.00 107 GLU A C 1
ATOM 858 O O . GLU A 1 107 ? 30.279 7.441 -14.508 1.00 77.00 107 GLU A O 1
#

Radius of gyration: 19.6 Å; chains: 1; bounding box: 48×41×50 Å

Organism: NCBI:txid412755

Foldseek 3Di:
DDPVVCCVVVLDQPDDPCLVPDPDVVSVVVSVVSNVVSVVVVVQVVLQVVLFDCVPVPSFKTWSHAADPVRHDDFQTWIWGDDPQKIFIWGHDPNDTHTDDIGHDDD

Sequence (107 aa):
MNILEKLDTEVRLPYDEEALLSKDPVRIADYLLELVKATQELLEKLTVISNYSVDLATGEAVYYALPQDDGTYPDGTWRRIQNGESLEDQKKIDGAWVMAQRREPPE